Protein AF-A0A4Q4T903-F1 (afdb_monomer)

pLDDT: mean 74.9, std 20.13, range [33.94, 94.62]

Structure (mmCIF, N/CA/C/O backbone):
data_AF-A0A4Q4T903-F1
#
_entry.id   AF-A0A4Q4T903-F1
#
loop_
_atom_site.group_PDB
_atom_site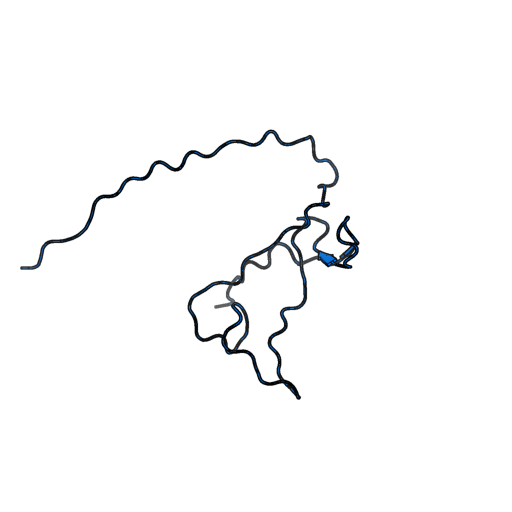.id
_atom_site.type_symbol
_atom_site.label_atom_id
_atom_site.label_alt_id
_atom_site.label_comp_id
_atom_site.label_asym_id
_atom_site.label_entity_id
_atom_site.label_seq_id
_atom_site.pdbx_PDB_ins_code
_atom_site.Cartn_x
_atom_site.Cartn_y
_atom_site.Cartn_z
_atom_site.occupancy
_atom_site.B_iso_or_equiv
_atom_site.auth_seq_id
_atom_site.auth_comp_id
_atom_site.auth_asym_id
_atom_site.auth_atom_id
_atom_site.pdbx_PDB_model_num
ATOM 1 N N . MET A 1 1 ? 2.958 11.835 18.592 1.00 33.94 1 MET A N 1
ATOM 2 C CA . MET A 1 1 ? 3.727 10.614 18.280 1.00 33.94 1 MET A CA 1
ATOM 3 C C . MET A 1 1 ? 3.257 10.153 16.908 1.00 33.94 1 MET A C 1
ATOM 5 O O . MET A 1 1 ? 2.208 9.535 16.811 1.00 33.94 1 MET A O 1
ATOM 9 N N . LEU A 1 2 ? 3.918 10.599 15.835 1.00 44.78 2 LEU A N 1
ATOM 10 C CA . LEU A 1 2 ? 3.620 10.106 14.489 1.00 44.78 2 LEU A CA 1
ATOM 11 C C . LEU A 1 2 ? 4.058 8.647 14.477 1.00 44.78 2 LEU A C 1
ATOM 13 O O . LEU A 1 2 ? 5.255 8.367 14.537 1.00 44.78 2 LEU A O 1
ATOM 17 N N . GLY A 1 3 ? 3.091 7.732 14.508 1.00 37.25 3 GLY A N 1
ATOM 18 C CA . GLY A 1 3 ? 3.364 6.328 14.266 1.00 37.25 3 GLY A CA 1
ATOM 19 C C . GLY A 1 3 ? 4.089 6.247 12.933 1.00 37.25 3 GLY A C 1
ATOM 20 O O . GLY A 1 3 ? 3.516 6.580 11.897 1.00 37.25 3 GLY A O 1
ATOM 21 N N . ARG A 1 4 ? 5.365 5.859 12.967 1.00 42.38 4 ARG A N 1
ATOM 22 C CA . ARG A 1 4 ? 6.039 5.303 11.800 1.00 42.38 4 ARG A CA 1
ATOM 23 C C . ARG A 1 4 ? 5.291 4.020 11.477 1.00 42.38 4 ARG A C 1
ATOM 25 O O . ARG A 1 4 ? 5.662 2.947 11.936 1.00 42.38 4 ARG A O 1
ATOM 32 N N . VAL A 1 5 ? 4.177 4.150 10.769 1.00 43.69 5 VAL A N 1
ATOM 33 C CA . VAL A 1 5 ? 3.592 3.008 10.097 1.00 43.69 5 VAL A CA 1
ATOM 34 C C . VAL A 1 5 ? 4.630 2.613 9.063 1.00 43.69 5 VAL A C 1
ATOM 36 O O . VAL A 1 5 ? 5.095 3.457 8.295 1.00 43.69 5 VAL A O 1
ATOM 39 N N . ALA A 1 6 ? 5.082 1.369 9.133 1.00 42.09 6 ALA A N 1
ATOM 40 C CA . ALA A 1 6 ? 6.056 0.801 8.222 1.00 42.09 6 ALA A CA 1
ATOM 41 C C . ALA A 1 6 ? 5.440 0.629 6.818 1.00 42.09 6 ALA A C 1
ATOM 43 O O . ALA A 1 6 ? 5.326 -0.479 6.327 1.00 42.09 6 ALA A O 1
ATOM 44 N N . PHE A 1 7 ? 5.037 1.726 6.172 1.00 48.25 7 PHE A N 1
ATOM 45 C CA . PHE A 1 7 ? 4.709 1.794 4.744 1.00 48.25 7 PHE A CA 1
ATOM 46 C C . PHE A 1 7 ? 5.967 2.108 3.926 1.00 48.25 7 PHE A C 1
ATOM 48 O O . PHE A 1 7 ? 5.939 2.921 3.006 1.00 48.25 7 PHE A O 1
ATOM 55 N N . ALA A 1 8 ? 7.113 1.537 4.305 1.00 51.59 8 ALA A N 1
ATOM 56 C CA . ALA A 1 8 ? 8.372 1.873 3.651 1.00 51.59 8 ALA A CA 1
ATOM 57 C C . ALA A 1 8 ? 8.409 1.446 2.171 1.00 51.59 8 ALA A C 1
ATOM 59 O O . ALA A 1 8 ? 9.252 1.963 1.446 1.00 51.59 8 ALA A O 1
ATOM 60 N N . GLY A 1 9 ? 7.513 0.565 1.711 1.00 60.41 9 GLY A N 1
ATOM 61 C CA . GLY A 1 9 ? 7.494 0.097 0.328 1.00 60.41 9 GLY A CA 1
ATOM 62 C C . GLY A 1 9 ? 6.239 0.440 -0.464 1.00 60.41 9 GLY A C 1
ATOM 63 O O . GLY A 1 9 ? 5.926 -0.304 -1.371 1.00 60.41 9 GLY A O 1
ATOM 64 N N . CYS A 1 10 ? 5.545 1.545 -0.167 1.00 75.88 10 CYS A N 1
ATOM 65 C CA . CYS A 1 10 ? 4.523 2.112 -1.065 1.00 75.88 10 CYS A CA 1
ATOM 66 C C . CYS A 1 10 ? 4.644 3.634 -1.150 1.00 75.88 10 CYS A C 1
ATOM 68 O O . CYS A 1 10 ? 3.684 4.365 -0.914 1.00 75.88 10 CYS A O 1
ATOM 70 N N . THR A 1 11 ? 5.858 4.129 -1.399 1.00 82.88 11 THR A N 1
ATOM 71 C CA . THR A 1 11 ? 6.090 5.579 -1.538 1.00 82.88 11 THR A CA 1
ATOM 72 C C . THR A 1 11 ? 5.972 6.006 -2.994 1.00 82.88 11 THR A C 1
ATOM 74 O O . THR A 1 11 ? 5.489 7.098 -3.296 1.00 82.88 11 THR A O 1
ATOM 77 N N . ILE A 1 12 ? 6.410 5.135 -3.902 1.00 84.00 12 ILE A N 1
ATOM 78 C CA . ILE A 1 12 ? 6.266 5.311 -5.343 1.00 84.00 12 ILE A CA 1
ATOM 79 C C . ILE A 1 12 ? 5.273 4.261 -5.819 1.00 84.00 12 ILE A C 1
ATOM 81 O O . ILE A 1 12 ? 5.359 3.114 -5.412 1.00 84.00 12 ILE A O 1
ATOM 85 N N . HIS A 1 13 ? 4.325 4.646 -6.669 1.00 85.88 13 HIS A N 1
ATOM 86 C CA . HIS A 1 13 ? 3.316 3.729 -7.192 1.00 85.88 13 HIS A CA 1
ATOM 87 C C . HIS A 1 13 ? 3.510 3.540 -8.694 1.00 85.88 13 HIS A C 1
ATOM 89 O O . HIS A 1 13 ? 3.646 4.509 -9.440 1.00 85.88 13 HIS A O 1
ATOM 95 N N . SER A 1 14 ? 3.477 2.287 -9.127 1.00 89.56 14 SER A N 1
ATOM 96 C CA . SER A 1 14 ? 3.357 1.869 -10.520 1.00 89.56 14 SER A CA 1
ATOM 97 C C . SER A 1 14 ? 2.289 0.777 -10.626 1.00 89.56 14 SER A C 1
ATOM 99 O O . SER A 1 14 ? 1.774 0.301 -9.611 1.00 89.56 14 SER A O 1
ATOM 101 N N . PHE A 1 15 ? 1.942 0.382 -11.849 1.00 92.06 15 PHE A N 1
ATOM 102 C CA . PHE A 1 15 ? 1.028 -0.725 -12.109 1.00 92.06 15 PHE A CA 1
ATOM 103 C C . PHE A 1 15 ? 1.636 -1.699 -13.118 1.00 92.06 15 PHE A C 1
ATOM 105 O O . PHE A 1 15 ? 2.366 -1.298 -14.024 1.00 92.06 15 PHE A O 1
ATOM 112 N N . THR A 1 16 ? 1.356 -2.986 -12.944 1.00 91.12 16 THR A N 1
ATOM 113 C CA . THR A 1 16 ? 1.792 -4.047 -13.861 1.00 91.12 16 THR A CA 1
ATOM 114 C C . THR A 1 16 ? 0.794 -5.203 -13.859 1.00 91.12 16 THR A C 1
ATOM 116 O O . THR A 1 16 ? -0.141 -5.221 -13.060 1.00 91.12 16 THR A O 1
ATOM 119 N N . THR A 1 17 ? 0.996 -6.171 -14.746 1.00 92.12 17 THR A N 1
ATOM 120 C CA . THR A 1 17 ? 0.230 -7.417 -14.811 1.00 92.12 17 THR A CA 1
ATOM 121 C C . THR A 1 17 ? 1.205 -8.587 -14.829 1.00 92.12 17 THR A C 1
ATOM 123 O O . THR A 1 17 ? 2.083 -8.633 -15.689 1.00 92.12 17 THR A O 1
ATOM 126 N N . CYS A 1 18 ? 1.075 -9.499 -13.863 1.00 88.88 18 CYS A N 1
ATOM 127 C CA . CYS A 1 18 ? 1.846 -10.743 -13.823 1.00 88.88 18 CYS A CA 1
ATOM 128 C C . CYS A 1 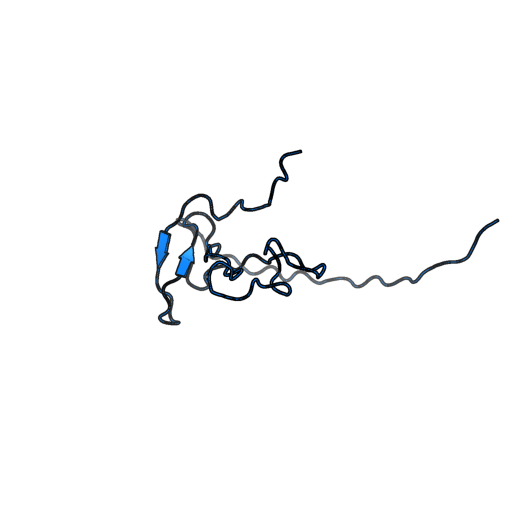18 ? 1.094 -11.860 -14.581 1.00 88.88 18 CYS A C 1
ATOM 130 O O . CYS A 1 18 ? 0.046 -11.629 -15.187 1.00 88.88 18 CYS A O 1
ATOM 132 N N . ASP A 1 19 ? 1.605 -13.093 -14.520 1.00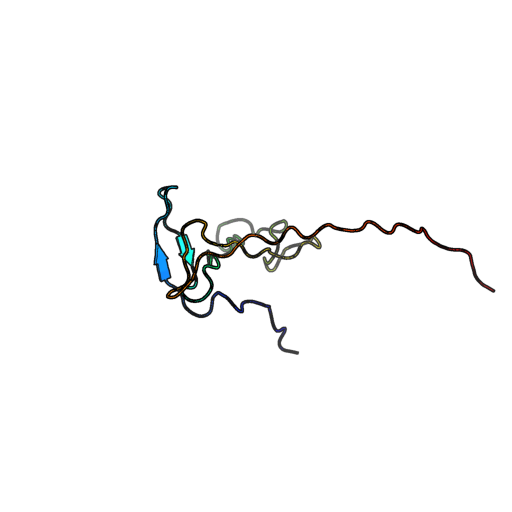 90.19 19 ASP A N 1
ATOM 133 C CA . ASP A 1 19 ? 1.008 -14.272 -15.173 1.00 90.19 19 ASP A CA 1
ATOM 134 C C . ASP A 1 19 ? -0.426 -14.597 -14.707 1.00 90.19 19 ASP A C 1
ATOM 136 O O . ASP A 1 19 ? -1.134 -15.364 -15.357 1.00 90.19 19 ASP A O 1
ATOM 140 N N . ASP A 1 20 ? -0.875 -14.010 -13.594 1.00 88.06 20 ASP A N 1
ATOM 141 C CA . ASP A 1 20 ? -2.246 -14.129 -13.094 1.00 88.06 20 ASP A CA 1
ATOM 142 C C . ASP A 1 20 ? -3.265 -13.275 -13.869 1.00 88.06 20 ASP A C 1
ATOM 144 O O . ASP A 1 20 ? -4.471 -13.427 -13.671 1.00 88.06 20 ASP A O 1
ATOM 148 N N . GLY A 1 21 ? -2.808 -12.394 -14.765 1.00 90.00 21 GLY A N 1
ATOM 149 C CA . GLY A 1 21 ? -3.670 -11.537 -15.578 1.00 90.00 21 GLY A CA 1
ATOM 150 C C . GLY A 1 21 ? -4.361 -10.416 -14.794 1.00 90.00 21 GLY A C 1
ATOM 151 O O . GLY A 1 21 ? -5.258 -9.765 -15.332 1.00 90.00 21 GLY A O 1
ATOM 152 N N . ILE A 1 22 ? -3.963 -10.176 -13.540 1.00 88.50 22 ILE A N 1
ATOM 153 C CA . ILE A 1 22 ? -4.524 -9.134 -12.675 1.00 88.50 22 ILE A CA 1
ATOM 154 C C . ILE A 1 22 ? -3.625 -7.896 -12.734 1.00 88.50 22 ILE A C 1
ATOM 156 O O . ILE A 1 22 ? -2.400 -7.991 -12.731 1.00 88.50 22 ILE A O 1
ATOM 160 N N . VAL A 1 23 ? -4.232 -6.708 -12.807 1.00 90.38 23 VAL A N 1
ATOM 161 C CA . VAL A 1 23 ? -3.491 -5.448 -12.668 1.00 90.38 23 VAL A CA 1
ATOM 162 C C . VAL A 1 23 ? -3.216 -5.208 -11.190 1.00 90.38 23 VAL A C 1
ATOM 164 O O . VAL A 1 23 ? -4.148 -4.972 -10.422 1.00 90.38 23 VAL A O 1
ATOM 167 N N . HIS A 1 24 ? -1.941 -5.227 -10.819 1.00 89.81 24 HIS A N 1
ATOM 168 C CA . HIS A 1 24 ? -1.478 -4.963 -9.461 1.00 89.81 24 HIS A CA 1
ATOM 169 C C . HIS A 1 24 ? -0.875 -3.571 -9.358 1.00 89.81 24 HIS A C 1
ATOM 171 O O . HIS A 1 24 ? -0.101 -3.163 -10.231 1.00 89.81 24 HIS A O 1
ATOM 177 N N . TRP A 1 25 ? -1.167 -2.868 -8.265 1.00 90.81 25 TRP A N 1
ATOM 178 C CA . TRP A 1 25 ? -0.431 -1.663 -7.892 1.00 90.81 25 TRP A CA 1
ATOM 179 C C . TRP A 1 25 ? 0.749 -2.058 -7.023 1.00 90.81 25 TRP A C 1
ATOM 181 O O . TRP A 1 25 ? 0.605 -2.872 -6.116 1.00 90.81 25 TRP A O 1
ATOM 191 N N . TYR A 1 26 ? 1.922 -1.491 -7.276 1.00 90.62 26 TYR A N 1
ATOM 192 C CA . TYR A 1 26 ? 3.128 -1.870 -6.544 1.00 90.62 26 TYR A CA 1
ATOM 193 C C . TYR A 1 26 ? 4.145 -0.737 -6.476 1.00 90.62 26 TYR A C 1
ATOM 195 O O . TYR A 1 26 ? 4.091 0.200 -7.280 1.00 90.62 26 TYR A O 1
ATOM 203 N N . ASP A 1 27 ? 5.088 -0.837 -5.542 1.00 91.12 27 ASP A N 1
ATOM 204 C CA . ASP A 1 27 ? 6.245 0.053 -5.510 1.00 91.12 27 ASP A CA 1
ATOM 205 C C . ASP A 1 27 ? 7.371 -0.501 -6.382 1.00 91.12 27 ASP A C 1
ATOM 207 O O . ASP A 1 27 ? 7.878 -1.601 -6.132 1.00 91.12 27 ASP A O 1
ATOM 211 N N . PRO A 1 28 ? 7.794 0.239 -7.421 1.00 89.00 28 PRO A N 1
ATOM 212 C CA . PRO A 1 28 ? 8.805 -0.243 -8.346 1.00 89.00 28 PRO A CA 1
ATOM 213 C C . PRO A 1 28 ? 10.168 -0.484 -7.693 1.00 89.00 28 PRO A C 1
ATOM 215 O O . PRO A 1 28 ? 10.948 -1.266 -8.236 1.00 89.00 28 PRO A O 1
ATOM 218 N N . ASN A 1 29 ? 10.454 0.134 -6.543 1.00 88.50 29 ASN A N 1
ATOM 219 C CA . ASN A 1 29 ? 11.740 -0.010 -5.866 1.00 88.50 29 ASN A CA 1
ATOM 220 C C . ASN A 1 29 ? 11.833 -1.276 -5.009 1.00 88.50 29 ASN A C 1
ATOM 222 O O . ASN A 1 29 ? 12.934 -1.781 -4.800 1.00 88.50 29 ASN A O 1
ATOM 226 N N . THR A 1 30 ? 10.708 -1.770 -4.488 1.00 88.06 30 THR A N 1
ATOM 227 C CA . THR A 1 30 ? 10.678 -2.875 -3.512 1.00 88.06 30 THR A CA 1
ATOM 228 C C . THR A 1 30 ? 9.899 -4.095 -3.992 1.00 88.06 30 THR A C 1
ATOM 230 O O . THR A 1 30 ? 10.061 -5.170 -3.419 1.00 88.06 30 THR A O 1
ATOM 233 N N . GLY A 1 31 ? 9.031 -3.940 -4.996 1.00 89.25 31 GLY A N 1
ATOM 234 C CA . GLY A 1 31 ? 8.116 -4.989 -5.442 1.00 89.25 31 GLY A CA 1
ATOM 235 C C . GLY A 1 31 ? 6.945 -5.238 -4.495 1.00 89.25 31 GLY A C 1
ATOM 236 O O . GLY A 1 31 ? 6.186 -6.180 -4.720 1.00 89.25 31 GLY A O 1
ATOM 237 N N . GLU A 1 32 ? 6.802 -4.441 -3.432 1.00 90.62 32 GLU A N 1
ATOM 238 C CA . GLU A 1 32 ? 5.671 -4.527 -2.508 1.00 90.62 32 GLU A CA 1
ATOM 239 C C . GLU A 1 32 ? 4.378 -4.155 -3.238 1.00 90.62 32 GLU A C 1
ATOM 241 O O . GLU A 1 32 ? 4.313 -3.162 -3.960 1.00 90.62 32 GLU A O 1
ATOM 246 N N . VAL A 1 33 ? 3.348 -4.978 -3.054 1.00 89.94 33 VAL A N 1
ATOM 247 C CA . VAL A 1 33 ? 2.002 -4.753 -3.573 1.00 89.94 33 VAL A CA 1
ATOM 248 C C . VAL A 1 33 ? 1.328 -3.682 -2.721 1.00 89.94 33 VAL A C 1
ATOM 250 O O . VAL A 1 33 ? 1.158 -3.827 -1.510 1.00 89.94 33 VAL A O 1
ATOM 253 N N . CYS A 1 34 ? 0.900 -2.621 -3.390 1.00 87.44 34 CYS A N 1
ATOM 254 C CA . CYS A 1 34 ? 0.395 -1.377 -2.824 1.00 87.44 34 CYS A CA 1
ATOM 255 C C . CYS A 1 34 ? -1.098 -1.185 -3.064 1.00 87.44 34 CYS A C 1
ATOM 257 O O . CYS A 1 34 ? -1.570 -0.058 -3.243 1.00 87.44 34 CYS A O 1
ATOM 259 N N . ASP A 1 35 ? -1.851 -2.280 -3.073 1.00 81.56 35 ASP A N 1
ATOM 260 C CA . ASP A 1 35 ? -3.282 -2.213 -3.306 1.00 81.56 35 ASP A CA 1
ATOM 261 C C . ASP A 1 35 ? -3.994 -1.424 -2.201 1.00 81.56 35 ASP A C 1
ATOM 263 O O . ASP A 1 35 ? -3.66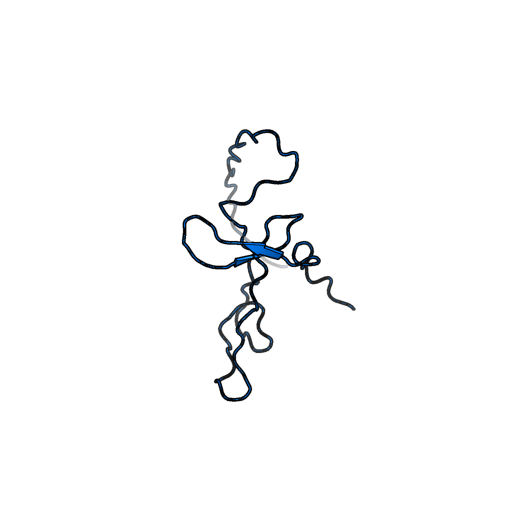7 -1.485 -1.000 1.00 81.56 35 ASP A O 1
ATOM 267 N N . LEU A 1 36 ? -5.002 -0.667 -2.636 1.00 79.00 36 LEU A N 1
ATOM 268 C CA . 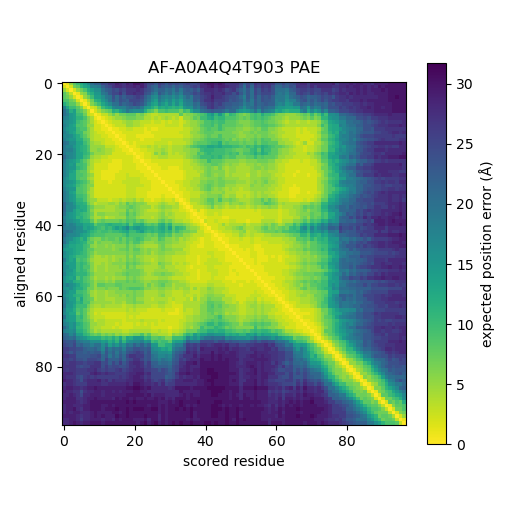LEU A 1 36 ? -5.855 0.115 -1.756 1.00 79.00 36 LEU A CA 1
ATOM 269 C C . LEU A 1 36 ? -6.571 -0.8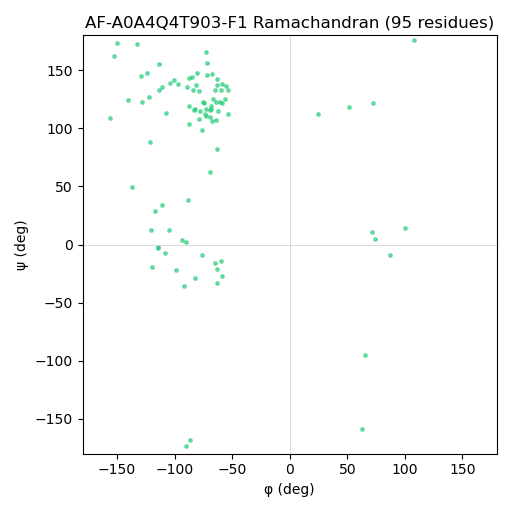21 -0.781 1.00 79.00 36 LEU A C 1
ATOM 271 O O . LEU A 1 36 ? -7.291 -1.736 -1.178 1.00 79.00 36 LEU A O 1
ATOM 275 N N . LEU A 1 37 ? -6.385 -0.570 0.516 1.00 86.44 37 LEU A N 1
ATOM 276 C CA . LEU A 1 37 ? -7.045 -1.345 1.557 1.00 86.44 37 LEU A CA 1
ATOM 277 C C . LEU A 1 37 ? -8.544 -1.036 1.558 1.00 86.44 37 LEU A C 1
ATOM 279 O O . LEU A 1 37 ? -8.963 0.048 1.966 1.00 86.44 37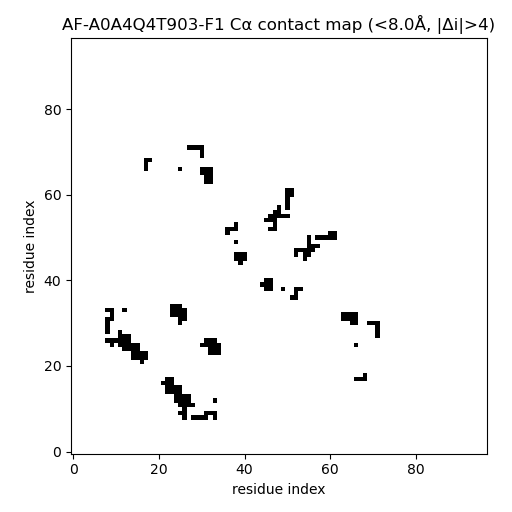 LEU A O 1
ATOM 283 N N . ASP A 1 38 ? -9.356 -2.000 1.132 1.00 88.50 38 ASP A N 1
ATOM 284 C CA . ASP A 1 38 ? -10.807 -1.861 1.176 1.00 88.50 38 ASP A CA 1
ATOM 285 C C . ASP A 1 38 ? -11.332 -2.050 2.603 1.00 88.50 38 ASP A C 1
ATOM 287 O O . ASP A 1 38 ? -11.559 -3.173 3.068 1.00 88.50 38 ASP A O 1
ATOM 291 N N . CYS A 1 39 ? -11.571 -0.922 3.269 1.00 91.56 39 CYS A N 1
ATOM 292 C CA . CYS A 1 39 ? -12.165 -0.851 4.599 1.00 91.56 39 CYS A CA 1
ATOM 293 C C . CYS A 1 39 ? -13.687 -0.661 4.605 1.00 91.56 39 CYS A C 1
ATOM 295 O O . CYS A 1 39 ? -14.279 -0.538 5.683 1.00 91.56 39 CYS A O 1
ATOM 297 N N . GLY A 1 40 ? -14.336 -0.651 3.436 1.00 91.81 40 GLY A N 1
ATOM 298 C CA . GLY A 1 40 ? -15.733 -0.245 3.308 1.00 91.81 40 GLY A CA 1
ATOM 299 C C . GLY A 1 40 ? -15.964 1.221 3.704 1.00 91.81 40 GLY A C 1
ATOM 300 O O . GLY A 1 40 ? -15.045 2.040 3.715 1.00 91.81 40 GLY A O 1
ATOM 301 N N . GLY A 1 41 ? -17.210 1.558 4.045 1.00 88.19 41 GLY A N 1
ATOM 302 C CA . GLY A 1 41 ? -17.630 2.913 4.414 1.00 88.19 41 GLY A CA 1
ATOM 303 C C . GLY A 1 41 ? -18.495 3.609 3.356 1.00 88.19 41 GLY A C 1
ATOM 304 O O . GLY A 1 41 ? -18.775 3.081 2.276 1.00 88.19 41 GLY A O 1
ATOM 305 N N . GLY A 1 42 ? -18.973 4.812 3.689 1.00 86.62 42 GLY A N 1
ATOM 306 C CA . GLY A 1 42 ? -19.899 5.583 2.854 1.00 86.62 42 GLY A CA 1
ATOM 307 C C . GLY A 1 42 ? -21.253 4.886 2.708 1.00 86.62 42 GLY A C 1
ATOM 308 O O . GLY A 1 42 ? -22.128 5.047 3.554 1.00 86.62 42 GLY A O 1
ATOM 309 N N . ARG A 1 43 ? -21.419 4.116 1.626 1.00 90.62 43 ARG A N 1
ATOM 310 C CA . ARG A 1 43 ? -22.608 3.277 1.379 1.00 90.62 43 ARG A CA 1
ATOM 311 C C . ARG A 1 43 ? -22.396 1.807 1.750 1.00 90.62 43 ARG A C 1
ATOM 313 O O . ARG A 1 43 ? -23.378 1.107 1.972 1.00 90.62 43 ARG A O 1
ATOM 320 N N . ALA A 1 44 ? -21.148 1.341 1.807 1.00 92.50 44 ALA A N 1
ATOM 321 C CA . ALA A 1 44 ? -20.822 -0.021 2.212 1.00 92.50 44 ALA A CA 1
ATOM 322 C C . ALA A 1 44 ? -20.665 -0.099 3.741 1.00 92.50 44 ALA A C 1
ATOM 324 O O . ALA A 1 44 ? -20.119 0.837 4.338 1.00 92.50 44 ALA A O 1
ATOM 325 N N . PRO A 1 45 ? -21.090 -1.199 4.392 1.00 92.44 45 PRO A N 1
ATOM 326 C CA . PRO A 1 45 ? -20.822 -1.412 5.808 1.00 92.44 45 PRO A CA 1
ATOM 327 C C . PRO A 1 45 ? -19.320 -1.287 6.109 1.00 92.44 45 PRO A C 1
ATOM 329 O O . PRO A 1 45 ? -18.506 -1.868 5.384 1.00 92.44 45 PRO A O 1
ATOM 332 N N . PRO A 1 46 ? -18.927 -0.541 7.154 1.00 93.88 46 PRO A N 1
ATOM 333 C CA . PRO A 1 46 ? -17.530 -0.463 7.550 1.00 93.88 46 PRO A CA 1
ATOM 334 C C . PRO A 1 46 ? -17.007 -1.830 8.001 1.00 93.88 46 PRO A C 1
ATOM 336 O O . PRO A 1 46 ? -17.680 -2.542 8.751 1.00 93.88 46 PRO A O 1
ATOM 339 N N . LYS A 1 47 ? -15.794 -2.193 7.580 1.00 93.31 47 LYS A N 1
ATOM 340 C CA . LYS A 1 47 ? -15.194 -3.481 7.940 1.00 93.31 47 LYS A CA 1
ATOM 341 C C . LYS A 1 47 ? -14.512 -3.418 9.305 1.00 93.31 47 LYS A C 1
ATOM 343 O O . LYS A 1 47 ? -13.721 -2.518 9.575 1.00 93.31 47 LYS A O 1
ATOM 348 N N . THR A 1 48 ? -14.784 -4.416 10.148 1.00 94.62 48 THR A N 1
ATOM 349 C CA . THR A 1 48 ? -14.215 -4.536 11.507 1.00 94.62 48 THR A CA 1
ATOM 350 C C . THR A 1 48 ? -13.290 -5.739 11.682 1.00 94.62 48 THR A C 1
ATOM 352 O O . THR A 1 48 ? -12.744 -5.955 12.761 1.00 94.62 48 THR A O 1
ATOM 355 N N . ASN A 1 49 ? -13.134 -6.540 10.633 1.00 93.38 49 ASN A N 1
ATOM 356 C CA . ASN A 1 49 ? -12.382 -7.793 10.608 1.00 93.38 49 ASN A CA 1
ATOM 357 C C . ASN A 1 49 ? -11.233 -7.773 9.584 1.00 93.38 49 ASN A C 1
ATOM 359 O O . ASN A 1 49 ? -10.687 -8.823 9.275 1.00 93.38 49 ASN A O 1
ATOM 363 N N . VAL A 1 50 ? -10.880 -6.599 9.049 1.00 91.94 50 VAL A N 1
ATOM 364 C CA . VAL A 1 50 ? -9.762 -6.434 8.112 1.00 91.94 50 VAL A CA 1
ATOM 365 C C . VAL A 1 50 ? -8.603 -5.722 8.813 1.00 91.94 50 VAL A C 1
ATOM 367 O O . VAL A 1 50 ? -8.749 -4.543 9.151 1.00 91.94 50 VAL A O 1
ATOM 370 N N . PRO A 1 51 ? -7.461 -6.396 9.028 1.00 90.62 51 PRO A N 1
ATOM 371 C CA . PRO A 1 51 ? -6.277 -5.782 9.617 1.00 90.62 51 PRO A CA 1
ATOM 372 C C . PRO A 1 51 ? -5.830 -4.535 8.847 1.00 90.62 51 PRO A C 1
ATOM 374 O O . PRO A 1 51 ? -5.798 -4.515 7.617 1.00 90.62 51 PRO A O 1
ATOM 377 N N . GLY A 1 52 ? -5.483 -3.475 9.578 1.00 87.25 52 GLY A N 1
ATOM 378 C CA . GLY A 1 52 ? -5.107 -2.176 9.006 1.00 87.25 52 GLY A CA 1
ATOM 379 C C . GLY A 1 52 ? -6.278 -1.226 8.734 1.00 87.25 52 GLY A C 1
ATOM 380 O O . GLY A 1 52 ? -6.037 -0.050 8.468 1.00 87.25 52 GLY A O 1
ATOM 381 N N . CYS A 1 53 ? -7.531 -1.681 8.842 1.00 91.44 53 CYS A N 1
ATOM 382 C CA . CYS A 1 53 ? -8.684 -0.791 8.737 1.00 91.44 53 CYS A CA 1
ATOM 383 C C . CYS A 1 53 ? -8.965 -0.039 10.046 1.00 91.44 53 CYS A C 1
ATOM 385 O O . CYS A 1 53 ? -8.792 -0.611 11.122 1.00 91.44 53 CYS A O 1
ATOM 387 N N . PRO A 1 54 ? -9.476 1.209 9.993 1.00 90.81 54 PRO A N 1
ATOM 388 C CA . PRO A 1 54 ? -9.665 2.035 11.191 1.00 90.81 54 PRO A CA 1
ATOM 389 C C . PRO A 1 54 ? -10.585 1.433 12.263 1.00 90.81 54 PRO A C 1
ATOM 391 O O . PRO A 1 54 ? -10.450 1.762 13.436 1.00 90.81 54 PRO A O 1
ATOM 394 N N . LEU A 1 55 ? -11.533 0.577 11.868 1.00 93.69 55 LEU A N 1
ATOM 395 C CA . LEU A 1 55 ? -12.500 -0.061 12.771 1.00 93.69 55 LEU A CA 1
ATOM 396 C C . LEU A 1 55 ? -12.186 -1.532 13.054 1.00 93.69 55 LEU A C 1
ATOM 398 O O . LEU A 1 55 ? -13.036 -2.257 13.577 1.00 93.69 55 LEU A O 1
ATOM 402 N N . TYR A 1 56 ? -10.991 -1.988 12.686 1.00 94.31 56 TYR A N 1
ATOM 403 C CA . TYR A 1 56 ? -10.549 -3.342 12.965 1.00 94.31 56 TYR A CA 1
ATOM 404 C C . TYR A 1 56 ? -10.525 -3.615 14.476 1.00 94.31 56 TYR A C 1
ATOM 406 O O . TYR A 1 56 ? -10.037 -2.799 15.255 1.00 94.31 56 TYR A O 1
ATOM 414 N N . LYS A 1 57 ? -11.091 -4.755 14.891 1.00 94.62 57 LYS A N 1
ATOM 415 C CA . LYS A 1 57 ? -11.249 -5.127 16.310 1.00 94.62 57 LYS A CA 1
ATOM 416 C C . LYS A 1 57 ? -10.337 -6.261 16.772 1.00 94.62 57 LYS A C 1
ATOM 418 O O . LYS A 1 57 ? -10.357 -6.590 17.955 1.00 94.62 57 LYS A O 1
ATOM 423 N N . GLY A 1 58 ? -9.610 -6.898 15.858 1.00 93.44 58 GLY A N 1
ATOM 424 C CA . GLY A 1 58 ? -8.663 -7.947 16.217 1.00 93.44 58 GLY A CA 1
ATOM 425 C C . GLY A 1 58 ? -7.289 -7.383 16.569 1.00 93.44 58 GLY A C 1
ATOM 426 O O . GLY A 1 58 ? -7.110 -6.177 16.742 1.00 93.44 58 GLY A O 1
ATOM 427 N N . THR A 1 59 ? -6.313 -8.276 16.670 1.00 94.06 59 THR A N 1
ATOM 428 C CA . THR A 1 59 ? -4.925 -7.945 17.022 1.00 94.06 59 THR A CA 1
ATOM 429 C C . THR A 1 59 ? -3.942 -8.206 15.887 1.00 94.06 59 THR A C 1
ATOM 431 O O . THR A 1 59 ? -2.752 -7.947 16.049 1.00 94.06 59 THR A O 1
ATOM 434 N N . GLU A 1 60 ? -4.403 -8.743 14.756 1.00 92.94 60 GLU A N 1
ATOM 435 C CA . GLU A 1 60 ? -3.537 -8.975 13.606 1.00 92.94 60 GLU A CA 1
ATOM 436 C C . GLU A 1 60 ? -3.076 -7.644 13.005 1.00 92.94 60 GLU A C 1
ATOM 438 O O . GLU A 1 60 ? -3.790 -6.637 12.986 1.00 92.94 60 GLU A O 1
ATOM 443 N N . VAL A 1 61 ? -1.859 -7.654 12.475 1.00 87.81 61 VAL A N 1
ATOM 444 C CA . VAL A 1 61 ? -1.288 -6.523 11.749 1.00 87.81 61 VAL A CA 1
ATOM 445 C C . VAL A 1 61 ? -1.420 -6.806 10.260 1.00 87.81 61 VAL A C 1
ATOM 447 O O . VAL A 1 61 ? -1.244 -7.944 9.825 1.00 87.81 61 VAL A O 1
ATOM 450 N N . ARG A 1 62 ? -1.729 -5.773 9.467 1.00 86.25 62 ARG A N 1
ATOM 451 C CA . ARG A 1 62 ? -1.736 -5.897 8.007 1.00 86.25 62 ARG A CA 1
ATOM 452 C C . ARG A 1 62 ? -0.365 -6.378 7.538 1.00 86.25 62 ARG A C 1
ATOM 454 O O . ARG A 1 62 ? 0.648 -5.755 7.846 1.00 86.25 62 ARG A O 1
ATOM 461 N N . THR A 1 63 ? -0.356 -7.469 6.787 1.00 83.88 63 THR A N 1
ATOM 462 C CA . THR A 1 63 ? 0.849 -8.015 6.170 1.00 83.88 63 THR A CA 1
ATOM 463 C C . THR A 1 63 ? 1.123 -7.335 4.837 1.00 83.88 63 THR A C 1
ATOM 465 O O . THR A 1 63 ? 0.193 -7.038 4.084 1.00 83.88 63 THR A O 1
ATOM 468 N N . THR A 1 64 ? 2.401 -7.144 4.538 1.00 86.19 64 THR A N 1
ATOM 469 C CA . THR A 1 64 ? 2.883 -6.748 3.215 1.00 86.19 64 THR A CA 1
ATOM 470 C C . THR A 1 64 ? 2.964 -7.974 2.303 1.00 86.19 64 THR A C 1
ATOM 472 O O . THR A 1 64 ? 3.433 -9.034 2.722 1.00 86.19 64 THR A O 1
ATOM 475 N N . SER A 1 65 ? 2.519 -7.828 1.057 1.00 86.94 65 SER A N 1
ATOM 476 C CA . SER A 1 65 ? 2.670 -8.819 -0.016 1.00 86.94 65 SER A CA 1
ATOM 477 C C . SER A 1 65 ? 3.590 -8.278 -1.106 1.00 86.94 65 SER A C 1
ATOM 479 O O . SER A 1 65 ? 3.695 -7.068 -1.265 1.00 86.94 65 SER A O 1
ATOM 481 N N . TYR A 1 66 ? 4.236 -9.159 -1.869 1.00 90.06 66 TYR A N 1
ATOM 482 C CA . TYR A 1 66 ? 5.159 -8.788 -2.945 1.00 90.06 66 TYR A CA 1
ATOM 483 C C . TYR A 1 66 ? 4.730 -9.425 -4.262 1.00 90.06 66 TYR A C 1
ATOM 485 O O . TYR A 1 66 ? 4.188 -10.532 -4.273 1.00 90.06 66 TYR A O 1
ATOM 493 N N . LEU A 1 67 ? 4.989 -8.733 -5.367 1.00 90.06 67 LEU A N 1
ATOM 494 C CA . LEU A 1 67 ? 4.746 -9.261 -6.701 1.00 90.06 67 LEU A CA 1
ATOM 495 C C . LEU A 1 67 ? 5.673 -10.439 -6.987 1.00 90.06 67 LEU A C 1
ATOM 497 O O . LEU A 1 67 ? 6.895 -10.310 -6.939 1.00 90.06 67 LEU A O 1
ATOM 501 N N . SER A 1 68 ? 5.088 -11.573 -7.361 1.00 88.12 68 SER A N 1
ATOM 502 C CA . SER A 1 68 ? 5.835 -12.777 -7.740 1.00 88.12 68 SER A CA 1
ATOM 503 C C . SER A 1 68 ? 6.693 -12.573 -8.989 1.00 88.12 68 SER A C 1
ATOM 505 O O . SER A 1 68 ? 7.768 -13.156 -9.092 1.00 88.12 68 SER A O 1
ATOM 507 N N . CYS A 1 69 ? 6.230 -11.738 -9.924 1.00 89.06 69 CYS A N 1
ATOM 508 C CA . CYS A 1 69 ? 6.933 -11.434 -11.167 1.00 89.06 69 CYS A CA 1
ATOM 509 C C . CYS A 1 69 ? 7.889 -10.233 -11.058 1.00 89.06 69 CYS A C 1
ATOM 511 O O . CYS A 1 69 ? 8.491 -9.837 -12.055 1.00 89.06 69 CYS A O 1
ATOM 513 N N . TRP A 1 70 ? 8.022 -9.621 -9.875 1.00 91.38 70 TRP A N 1
ATOM 514 C CA . TRP A 1 70 ? 8.893 -8.463 -9.718 1.00 91.38 70 TRP A CA 1
ATOM 515 C C . TRP A 1 70 ? 10.359 -8.868 -9.610 1.00 91.38 70 TRP A C 1
ATOM 517 O O . TRP A 1 70 ? 10.746 -9.726 -8.819 1.00 91.38 70 TRP A O 1
ATOM 527 N N . THR A 1 71 ? 11.186 -8.180 -10.389 1.00 85.50 71 THR A N 1
ATOM 528 C CA . THR A 1 71 ? 12.641 -8.291 -10.352 1.00 85.50 71 THR A CA 1
ATOM 529 C C . THR A 1 71 ? 13.233 -6.914 -10.061 1.00 85.50 71 THR A C 1
ATOM 531 O O . THR A 1 71 ? 12.926 -5.973 -10.805 1.00 85.50 71 THR A O 1
ATOM 534 N N . PRO A 1 72 ? 14.100 -6.763 -9.042 1.00 81.88 72 PRO A N 1
ATOM 535 C CA . PRO A 1 72 ? 14.793 -5.503 -8.821 1.00 81.88 72 PRO A CA 1
ATOM 536 C C . PRO A 1 72 ? 15.617 -5.133 -10.058 1.00 81.88 72 PRO A C 1
ATOM 538 O O . PRO A 1 72 ? 16.285 -5.984 -10.651 1.00 81.88 72 PRO A O 1
ATOM 541 N N . SER A 1 73 ? 15.605 -3.857 -10.446 1.00 70.06 73 SER A N 1
ATOM 542 C CA . SER A 1 73 ? 16.492 -3.376 -11.510 1.00 70.06 73 SER A CA 1
ATOM 543 C C . SER A 1 73 ? 17.948 -3.517 -11.050 1.00 70.06 73 SER A C 1
ATOM 545 O O . SER A 1 73 ? 18.390 -2.782 -10.172 1.00 70.06 73 SER A O 1
ATOM 547 N N . GLY A 1 74 ? 18.671 -4.490 -11.616 1.00 60.44 74 GLY A N 1
ATOM 548 C CA . GLY A 1 74 ? 20.055 -4.824 -11.246 1.00 60.44 74 GLY A CA 1
ATOM 549 C C . GLY A 1 74 ? 20.218 -6.035 -10.316 1.00 60.44 74 GLY A C 1
ATOM 550 O O . GLY A 1 74 ? 21.292 -6.211 -9.747 1.00 60.44 74 GLY A O 1
ATOM 551 N N . ALA A 1 75 ? 19.181 -6.857 -10.135 1.00 53.59 75 ALA A N 1
ATOM 552 C CA . ALA A 1 75 ? 19.270 -8.072 -9.330 1.00 53.59 75 ALA A CA 1
ATOM 553 C C . ALA A 1 75 ? 20.075 -9.183 -10.025 1.00 53.59 75 ALA A C 1
ATOM 555 O O . ALA A 1 75 ? 19.652 -9.717 -11.049 1.00 53.59 75 ALA A O 1
ATOM 556 N N . GLU A 1 76 ? 21.198 -9.575 -9.425 1.00 51.03 76 GLU A N 1
ATOM 557 C CA . GLU A 1 76 ? 21.807 -10.891 -9.647 1.00 51.03 76 GLU A CA 1
ATOM 558 C C . GLU A 1 76 ? 20.938 -11.974 -8.964 1.00 51.03 76 GLU A C 1
ATOM 560 O O . GLU A 1 76 ? 20.342 -11.709 -7.911 1.00 51.03 76 GLU A O 1
ATOM 565 N N . PRO A 1 77 ? 20.825 -13.193 -9.527 1.00 46.00 77 PRO A N 1
ATOM 566 C CA . PRO A 1 77 ? 19.964 -14.242 -8.986 1.00 46.00 77 PRO A CA 1
ATOM 567 C C . PRO A 1 77 ? 20.346 -14.589 -7.538 1.00 46.00 77 PRO A C 1
ATOM 569 O O . PRO A 1 77 ? 21.474 -14.981 -7.248 1.00 46.00 77 PRO A O 1
ATOM 572 N N . SER A 1 78 ? 19.392 -14.446 -6.613 1.00 52.50 78 SER A N 1
ATOM 573 C CA . SER A 1 78 ? 19.598 -14.729 -5.188 1.00 52.50 78 SER A CA 1
ATOM 574 C C . SER A 1 78 ? 19.465 -16.223 -4.888 1.00 52.50 78 SER A C 1
ATOM 576 O O . SER A 1 78 ? 18.390 -16.805 -5.026 1.00 52.50 78 SER A O 1
ATOM 578 N N . THR A 1 79 ? 20.550 -16.844 -4.425 1.00 43.44 79 THR A N 1
ATOM 579 C CA . THR A 1 79 ? 20.551 -18.207 -3.878 1.00 43.44 79 THR A CA 1
ATOM 580 C C . THR A 1 79 ? 19.793 -18.226 -2.548 1.00 43.44 79 THR A C 1
ATOM 582 O O . THR A 1 79 ? 20.164 -17.532 -1.602 1.00 43.44 79 THR A O 1
ATOM 585 N N . THR A 1 80 ? 18.716 -19.007 -2.459 1.00 47.97 80 THR A N 1
ATOM 586 C CA . THR A 1 80 ? 17.865 -19.112 -1.266 1.00 47.97 80 THR A CA 1
ATOM 587 C C . THR A 1 80 ? 18.657 -19.657 -0.070 1.00 47.97 80 THR A C 1
ATOM 589 O O . THR A 1 80 ? 19.086 -20.810 -0.080 1.00 47.97 80 THR A O 1
ATOM 592 N N . ALA A 1 81 ? 18.840 -18.854 0.981 1.00 53.41 81 ALA A N 1
ATOM 593 C CA . ALA A 1 81 ? 19.361 -19.336 2.257 1.00 53.41 81 ALA A CA 1
ATOM 594 C C . ALA A 1 81 ? 18.214 -19.940 3.081 1.00 53.41 81 ALA A C 1
ATOM 596 O O . ALA A 1 81 ? 17.270 -19.247 3.461 1.00 53.41 81 ALA A O 1
ATOM 597 N N . VAL A 1 82 ? 18.292 -21.244 3.346 1.00 44.12 82 VAL A N 1
ATOM 598 C CA . VAL A 1 82 ? 17.353 -21.959 4.216 1.00 44.12 82 VAL A CA 1
ATOM 599 C C . VAL A 1 82 ? 17.650 -21.559 5.663 1.00 44.12 82 VAL A C 1
ATOM 601 O O . VAL A 1 82 ? 18.702 -21.903 6.199 1.00 44.12 82 VAL A O 1
ATOM 604 N N . VAL A 1 83 ? 16.749 -20.808 6.298 1.00 49.38 83 VAL A N 1
ATOM 605 C CA . VAL A 1 83 ? 16.848 -20.490 7.729 1.00 49.38 83 VAL A CA 1
ATOM 606 C C . VAL A 1 83 ? 16.167 -21.607 8.514 1.00 49.38 83 VAL A C 1
ATOM 608 O O . VAL A 1 83 ? 14.941 -21.692 8.563 1.00 49.38 83 VAL A O 1
ATOM 611 N N . SER A 1 84 ? 16.969 -22.480 9.120 1.00 49.12 84 SER A N 1
ATOM 612 C CA . SER A 1 84 ? 16.496 -23.472 10.088 1.00 49.12 84 SER A CA 1
ATOM 613 C C . SER A 1 84 ? 16.064 -22.767 11.375 1.00 49.12 84 SER A C 1
ATOM 615 O O . SER A 1 84 ? 16.893 -22.180 12.070 1.00 49.12 84 SER A O 1
ATOM 617 N N . PHE A 1 85 ? 14.776 -22.831 11.716 1.00 49.16 85 PHE A N 1
ATOM 618 C CA . PHE A 1 85 ? 14.296 -22.434 13.039 1.00 49.16 85 PHE A CA 1
ATOM 619 C C . PHE A 1 85 ? 14.697 -23.505 14.059 1.00 49.16 85 PHE A C 1
ATOM 621 O O . PHE A 1 85 ? 14.197 -24.627 14.020 1.00 49.16 85 PHE A O 1
ATOM 628 N N . ALA A 1 86 ? 15.607 -23.161 14.971 1.00 50.09 86 ALA A N 1
ATOM 629 C CA . ALA A 1 86 ? 15.815 -23.931 16.188 1.00 50.09 86 ALA A CA 1
ATOM 630 C C . ALA A 1 86 ? 14.701 -23.572 17.182 1.00 50.09 86 ALA A C 1
ATOM 632 O O . ALA A 1 86 ? 14.660 -22.467 17.724 1.00 50.09 86 ALA A O 1
ATOM 633 N N . GLU A 1 87 ? 13.778 -24.507 17.382 1.00 50.34 87 GLU A N 1
ATOM 634 C CA . GLU A 1 87 ? 12.771 -24.476 18.435 1.00 50.34 87 GLU A CA 1
ATOM 635 C C . GLU A 1 87 ? 13.471 -24.664 19.792 1.00 50.34 87 GLU A C 1
ATOM 637 O O . GLU A 1 87 ? 14.093 -25.694 20.045 1.00 50.34 87 GLU A O 1
ATOM 642 N N . SER A 1 88 ? 13.404 -23.659 20.666 1.00 43.91 88 SER A N 1
ATOM 643 C CA . SER A 1 88 ? 13.770 -23.808 22.0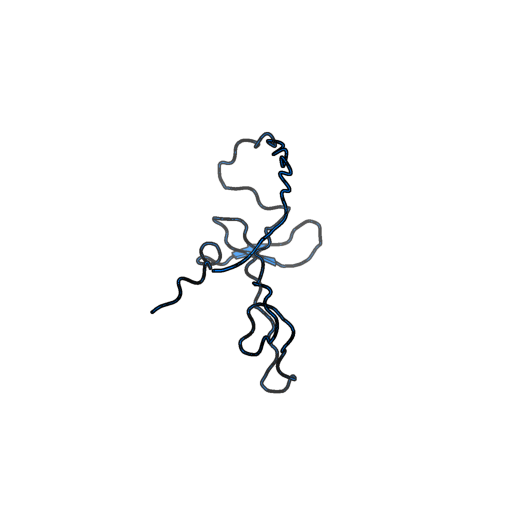76 1.00 43.91 88 SER A CA 1
ATOM 644 C C . SER A 1 88 ? 12.563 -23.454 22.929 1.00 43.91 88 SER A C 1
ATOM 646 O O . SER A 1 88 ? 12.375 -22.310 23.338 1.00 43.91 88 SER A O 1
ATOM 648 N N . SER A 1 89 ? 11.736 -24.463 23.187 1.00 54.47 89 SER A N 1
ATOM 649 C CA . SER A 1 89 ? 10.731 -24.455 24.240 1.00 54.47 89 SER A CA 1
ATOM 650 C C . SER A 1 89 ? 11.406 -24.622 25.604 1.00 54.47 89 SER A C 1
ATOM 652 O O . SER A 1 89 ? 12.011 -25.663 25.857 1.00 54.47 89 SER A O 1
ATOM 654 N N . THR A 1 90 ? 11.217 -23.678 26.522 1.00 43.53 90 THR A N 1
ATOM 655 C CA . THR A 1 90 ? 11.027 -24.025 27.935 1.00 43.53 90 THR A CA 1
ATOM 656 C C . THR A 1 90 ? 9.969 -23.126 28.557 1.00 43.53 90 THR A C 1
ATOM 658 O O . THR A 1 90 ? 10.010 -21.899 28.487 1.00 43.53 90 THR A O 1
ATOM 661 N N . AS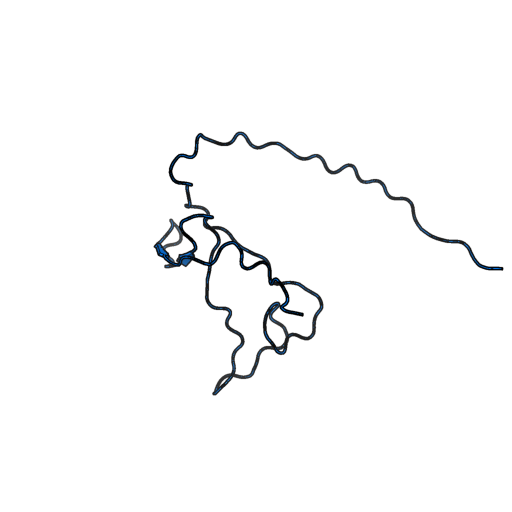P A 1 91 ? 8.981 -23.825 29.099 1.00 42.28 91 ASP A N 1
ATOM 662 C CA . ASP A 1 91 ? 7.754 -23.366 29.720 1.00 42.28 91 ASP A CA 1
ATOM 663 C C . ASP A 1 91 ? 8.001 -22.738 31.107 1.00 42.28 91 ASP A C 1
ATOM 665 O O . ASP A 1 91 ? 9.059 -22.846 31.729 1.00 42.28 91 ASP A O 1
ATOM 669 N N . ALA A 1 92 ? 6.958 -22.059 31.544 1.00 45.91 92 ALA A N 1
ATOM 670 C CA . ALA A 1 92 ? 6.791 -21.055 32.563 1.00 45.91 92 ALA A CA 1
ATOM 671 C C . ALA A 1 92 ? 6.894 -21.507 34.044 1.00 45.91 92 ALA A C 1
ATOM 673 O O . ALA A 1 92 ? 6.521 -22.608 34.431 1.00 45.91 92 ALA A O 1
ATOM 674 N N . VAL A 1 93 ? 7.228 -20.512 34.885 1.00 51.38 93 VAL A N 1
ATOM 675 C CA . VAL A 1 93 ? 6.568 -20.148 36.166 1.00 51.38 93 VAL A CA 1
ATOM 676 C C . VAL A 1 93 ? 6.733 -21.047 37.407 1.00 51.38 93 VAL A C 1
ATOM 678 O O . VAL A 1 93 ? 6.151 -22.122 37.506 1.00 51.38 93 VAL A O 1
ATOM 681 N N . ARG A 1 94 ? 7.273 -20.450 38.495 1.00 42.22 94 ARG A N 1
ATOM 682 C CA . ARG A 1 94 ? 6.607 -20.491 39.821 1.00 42.22 94 ARG A CA 1
ATOM 683 C C . ARG A 1 94 ? 6.992 -19.347 40.792 1.00 42.22 94 ARG A C 1
ATOM 685 O O . ARG A 1 94 ? 8.066 -19.356 41.369 1.00 42.22 94 ARG A O 1
ATOM 692 N N . ARG A 1 95 ? 6.016 -18.445 40.996 1.00 48.00 95 ARG A N 1
ATOM 693 C CA . ARG A 1 95 ? 5.527 -17.786 42.240 1.00 48.00 95 ARG A CA 1
ATOM 694 C C . ARG A 1 95 ? 6.482 -17.072 43.221 1.00 48.00 95 ARG A C 1
ATOM 696 O O . ARG A 1 95 ? 7.252 -17.702 43.928 1.00 48.00 95 ARG A O 1
ATOM 703 N N . THR A 1 96 ? 6.218 -15.769 43.363 1.00 45.53 96 THR A N 1
ATOM 704 C CA . THR A 1 96 ? 5.809 -15.038 44.588 1.00 45.53 96 THR A CA 1
ATOM 705 C C . THR A 1 96 ? 6.193 -15.621 45.959 1.00 45.53 96 THR A C 1
ATOM 707 O O . THR A 1 96 ? 5.578 -16.594 46.397 1.00 45.53 96 THR A O 1
ATOM 710 N N . LEU A 1 97 ? 7.088 -14.930 46.677 1.00 51.94 97 LEU A N 1
ATOM 711 C CA . LEU A 1 97 ? 6.832 -14.180 47.924 1.00 51.94 97 LEU A CA 1
ATOM 712 C C . LEU A 1 97 ? 8.044 -13.297 48.253 1.00 51.94 97 LEU A C 1
ATOM 714 O O . LEU A 1 97 ? 9.179 -13.788 48.080 1.00 51.94 97 LEU A O 1
#

Foldseek 3Di:
DPPPPVPVWPPDWDWDADPVRDIFIGRLQFQWTDDDDCQADDPGPGDQCGAPHPNPDDDDHDDIDGDPPHDHPPDDDDDDDDDDDDDDDDDDDDDDD

Sequence (97 aa):
MLGRVAFAGCTIHSFTTCDDGIVHWYDPNTGEVCDLLDCGGGRAPPKTNVPGCPLYKGTEVRTTSYLSCWTPSGAEPSTTAVVSFAESSTDAVRRTL

Mean predicted aligned error: 14.1 Å

Secondary structure (DSSP, 8-state):
-------TT-SS-EEEE-TT--EEEE-TTT-BB-------BTTBPPPSSSTTSTT--SSPPPPP-B-TT---TTPPPPP------------------

Radius of gyration: 19.66 Å; Cα contacts (8 Å, |Δi|>4): 107; chains: 1; bounding box: 44×35×64 Å

Solvent-accessible surface area (backbone atoms only — not comparable to full-atom values): 6763 Å² total; per-residue (Å²): 131,85,77,81,68,86,61,83,45,57,83,49,81,44,75,51,65,51,97,84,73,48,82,43,37,23,8,79,86,68,28,23,51,49,64,82,81,86,36,63,40,98,90,44,74,67,37,42,84,43,56,81,29,97,58,38,73,73,85,66,71,61,76,89,49,64,48,87,79,56,72,60,94,87,66,73,89,78,80,84,78,84,80,80,82,80,85,80,89,79,86,81,89,84,80,92,133